Protein AF-A0A4R6CQ89-F1 (afdb_monomer_lite)

pLDDT: mean 92.12, std 10.35, range [53.03, 98.69]

Radius of gyration: 14.59 Å; chains: 1; bounding box: 38×28×41 Å

Structure (mmCIF, N/CA/C/O backbone):
data_AF-A0A4R6CQ89-F1
#
_entry.id   AF-A0A4R6CQ89-F1
#
loop_
_atom_site.group_PDB
_atom_site.id
_atom_site.type_symbol
_atom_site.label_atom_id
_atom_site.label_alt_id
_atom_site.label_comp_id
_atom_site.label_asym_id
_atom_site.label_entity_id
_atom_site.label_seq_id
_atom_site.pdbx_PDB_ins_code
_atom_site.Cartn_x
_atom_site.Cartn_y
_atom_site.Cartn_z
_atom_site.occupancy
_atom_site.B_iso_or_equiv
_atom_site.auth_seq_id
_atom_site.auth_comp_id
_atom_site.auth_asym_id
_atom_site.auth_atom_id
_atom_site.pdbx_PDB_model_num
ATOM 1 N N . MET A 1 1 ? 7.996 9.291 -14.560 1.00 53.03 1 MET A N 1
ATOM 2 C CA . MET A 1 1 ? 7.409 8.079 -13.952 1.00 53.03 1 MET A CA 1
ATOM 3 C C . MET A 1 1 ? 5.925 8.343 -13.787 1.00 53.03 1 MET A C 1
ATOM 5 O O . MET A 1 1 ? 5.594 9.397 -13.251 1.00 53.03 1 MET A O 1
ATOM 9 N N . ALA A 1 2 ? 5.052 7.491 -14.325 1.00 53.94 2 ALA A N 1
ATOM 10 C CA . ALA A 1 2 ? 3.615 7.653 -14.125 1.00 53.94 2 ALA A CA 1
ATOM 11 C C . ALA A 1 2 ? 3.318 7.490 -12.628 1.00 53.94 2 ALA A C 1
ATOM 13 O O . ALA A 1 2 ? 3.741 6.507 -12.024 1.00 53.94 2 ALA A O 1
ATOM 14 N N . LYS A 1 3 ? 2.663 8.479 -12.019 1.00 62.22 3 LYS A N 1
ATOM 15 C CA . LYS A 1 3 ? 2.138 8.330 -10.662 1.00 62.22 3 LYS A CA 1
ATOM 16 C C . LYS A 1 3 ? 0.818 7.576 -10.769 1.00 62.22 3 LYS A C 1
ATOM 18 O O . LYS A 1 3 ? -0.018 7.938 -11.592 1.00 62.22 3 LYS A O 1
ATOM 23 N N . PHE A 1 4 ? 0.636 6.541 -9.957 1.00 75.69 4 PHE A N 1
ATOM 24 C CA . PHE A 1 4 ? -0.643 5.844 -9.848 1.00 75.69 4 PHE A CA 1
ATOM 25 C C . PHE A 1 4 ? -1.597 6.757 -9.068 1.00 75.69 4 PHE A C 1
ATOM 27 O O . PHE A 1 4 ? -1.405 6.969 -7.868 1.00 75.69 4 PHE A O 1
ATOM 34 N N . THR A 1 5 ? -2.547 7.390 -9.760 1.00 72.44 5 THR A N 1
ATOM 35 C CA . THR A 1 5 ? -3.368 8.471 -9.180 1.00 72.44 5 THR A CA 1
ATOM 36 C C . THR A 1 5 ? -4.870 8.270 -9.299 1.00 72.44 5 THR A C 1
ATOM 38 O O . THR A 1 5 ? -5.604 8.995 -8.636 1.00 72.44 5 THR A O 1
ATOM 41 N N . ASP A 1 6 ? -5.334 7.330 -10.123 1.00 87.94 6 ASP A N 1
ATOM 42 C CA . ASP A 1 6 ? -6.757 7.005 -10.203 1.00 87.94 6 ASP A CA 1
ATOM 43 C C . ASP A 1 6 ? -7.063 5.771 -9.351 1.00 87.94 6 ASP A C 1
ATOM 45 O O . ASP A 1 6 ? -6.492 4.700 -9.549 1.00 87.94 6 ASP A O 1
ATOM 49 N N . TYR A 1 7 ? -7.956 5.964 -8.387 1.00 92.06 7 TYR A N 1
ATOM 50 C CA . TYR A 1 7 ? -8.411 4.961 -7.429 1.00 92.06 7 TYR A CA 1
ATOM 51 C C . TYR A 1 7 ? -9.948 4.889 -7.380 1.00 92.06 7 TYR A C 1
ATOM 53 O O . TYR A 1 7 ? -10.510 4.316 -6.451 1.00 92.06 7 TYR A O 1
ATOM 61 N N . SER A 1 8 ? -10.633 5.483 -8.365 1.00 91.50 8 SER A N 1
ATOM 62 C CA . SER A 1 8 ? -12.098 5.605 -8.398 1.00 91.50 8 SER A CA 1
ATOM 63 C C . SER A 1 8 ? -12.835 4.283 -8.636 1.00 91.50 8 SER A C 1
ATOM 65 O O . SER A 1 8 ? -14.009 4.170 -8.299 1.00 91.50 8 SER A O 1
ATOM 67 N N . SER A 1 9 ? -12.153 3.277 -9.190 1.00 93.31 9 SER A N 1
ATOM 68 C CA . SER A 1 9 ? -12.714 1.959 -9.507 1.00 93.31 9 SER A CA 1
ATOM 69 C C . SER A 1 9 ? -12.527 0.912 -8.405 1.00 93.31 9 SER A C 1
ATOM 71 O O . SER A 1 9 ? -12.933 -0.238 -8.582 1.00 93.31 9 SER A O 1
ATOM 73 N N . ILE A 1 10 ? -11.903 1.269 -7.277 1.00 94.19 10 ILE A N 1
ATOM 74 C CA . ILE A 1 10 ? -11.702 0.332 -6.167 1.00 94.19 10 ILE A CA 1
ATOM 75 C C . ILE A 1 10 ? -13.060 0.053 -5.500 1.00 94.19 10 ILE A C 1
ATOM 77 O O . ILE A 1 10 ? -13.724 1.001 -5.085 1.00 94.19 10 ILE A O 1
ATOM 81 N N . PRO A 1 11 ? -13.469 -1.220 -5.340 1.00 95.44 11 PRO A N 1
ATOM 82 C CA . PRO A 1 11 ? -14.715 -1.561 -4.662 1.00 95.44 11 PRO A CA 1
ATOM 83 C C . PRO A 1 11 ? -14.760 -1.071 -3.210 1.00 95.44 11 PRO A C 1
ATOM 85 O O . PRO A 1 11 ? -13.772 -1.197 -2.479 1.00 95.44 11 PRO A O 1
ATOM 88 N N . ASP A 1 12 ? -15.938 -0.630 -2.759 1.00 96.06 12 ASP A N 1
ATOM 89 C CA . ASP A 1 12 ? -16.174 -0.179 -1.378 1.00 96.06 12 ASP A CA 1
ATOM 90 C C . ASP A 1 12 ? -15.759 -1.225 -0.334 1.00 96.06 12 ASP A C 1
ATOM 92 O O . ASP A 1 12 ? -15.269 -0.880 0.742 1.00 96.06 12 ASP A O 1
ATOM 96 N N . GLU A 1 13 ? -15.908 -2.515 -0.651 1.00 95.31 13 GLU A N 1
ATOM 97 C CA . GLU A 1 13 ? -15.464 -3.610 0.216 1.00 95.31 13 GLU A CA 1
ATOM 98 C C . GLU A 1 13 ? -13.972 -3.496 0.559 1.00 95.31 13 GLU A C 1
ATOM 100 O O . GLU A 1 13 ? -13.601 -3.647 1.721 1.00 95.31 13 GLU A O 1
ATOM 105 N N . LEU A 1 14 ? -13.119 -3.166 -0.416 1.00 96.62 14 LEU A N 1
ATOM 106 C CA . LEU A 1 14 ? -11.681 -3.016 -0.191 1.00 96.62 14 LEU A CA 1
ATOM 107 C C . LEU A 1 14 ? -11.348 -1.689 0.495 1.00 96.62 14 LEU A C 1
ATOM 109 O O . LEU A 1 14 ? -10.473 -1.648 1.367 1.00 96.62 14 LEU A O 1
ATOM 113 N N . LEU A 1 15 ? -12.045 -0.608 0.130 1.00 96.94 15 LEU A N 1
ATOM 114 C CA . LEU A 1 15 ? -11.840 0.721 0.719 1.00 96.94 15 LEU A CA 1
ATOM 115 C C . LEU A 1 15 ? -12.081 0.720 2.236 1.00 96.94 15 LEU A C 1
ATOM 117 O O . LEU A 1 15 ? -11.350 1.376 2.979 1.00 96.94 15 LEU A O 1
ATOM 121 N N . ASN A 1 16 ? -13.045 -0.076 2.703 1.00 97.00 16 ASN A N 1
ATOM 122 C CA . ASN A 1 16 ? -13.424 -0.162 4.114 1.00 97.00 16 ASN A CA 1
ATOM 123 C C . ASN A 1 16 ? -12.471 -1.007 4.989 1.00 97.00 16 ASN A C 1
ATOM 125 O O . ASN A 1 16 ? -12.645 -1.066 6.210 1.00 97.00 16 ASN A O 1
ATOM 129 N N . LEU A 1 17 ? -11.451 -1.655 4.414 1.00 97.81 17 LEU A N 1
ATOM 130 C CA . LEU A 1 17 ? -10.511 -2.503 5.157 1.00 97.81 17 LEU A CA 1
ATOM 131 C C . LEU A 1 17 ? -9.293 -1.729 5.670 1.00 97.81 17 LEU A C 1
ATOM 133 O O . LEU A 1 17 ? -8.753 -0.849 5.007 1.00 97.81 17 LEU A O 1
ATOM 137 N N . LYS A 1 18 ? -8.759 -2.142 6.827 1.00 98.06 18 LYS A N 1
ATOM 138 C CA . LYS A 1 18 ? -7.465 -1.662 7.356 1.00 98.06 18 LYS A CA 1
ATOM 139 C C . LYS A 1 18 ? -6.284 -2.456 6.790 1.00 98.06 18 LYS A C 1
ATOM 141 O O . LYS A 1 18 ? -5.472 -3.003 7.532 1.00 98.06 18 LYS A O 1
ATOM 146 N N . GLN A 1 19 ? -6.243 -2.573 5.468 1.00 98.25 19 GLN A N 1
ATOM 147 C CA . GLN A 1 19 ? -5.275 -3.379 4.716 1.00 98.25 19 GLN A CA 1
ATOM 148 C C . GLN A 1 19 ? -4.470 -2.539 3.718 1.00 98.25 19 GLN A C 1
ATOM 150 O O . GLN A 1 19 ? -3.864 -3.087 2.801 1.00 98.25 19 GLN A O 1
ATOM 155 N N . TRP A 1 20 ? -4.426 -1.219 3.897 1.00 98.56 20 TRP A N 1
ATOM 156 C CA . TRP A 1 20 ? -3.752 -0.305 2.981 1.00 98.56 20 TRP A CA 1
ATOM 157 C C . TRP A 1 20 ? -2.351 0.077 3.457 1.00 98.56 20 TRP A C 1
ATOM 159 O O . TRP A 1 20 ? -2.050 0.164 4.646 1.00 98.56 20 TRP A O 1
ATOM 169 N N . GLY A 1 21 ? -1.473 0.297 2.490 1.00 98.38 21 GLY A N 1
ATOM 170 C CA . GLY A 1 21 ? -0.085 0.689 2.652 1.00 98.38 21 GLY A CA 1
ATOM 171 C C . GLY A 1 21 ? 0.350 1.607 1.518 1.00 98.38 21 GLY A C 1
ATOM 172 O O . GLY A 1 21 ?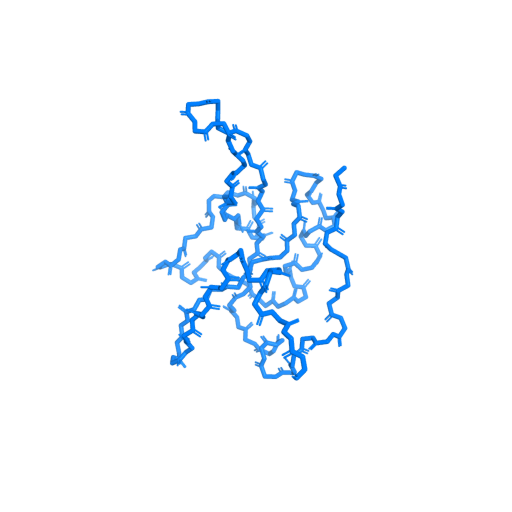 -0.450 2.037 0.689 1.00 98.38 21 GLY A O 1
ATOM 173 N N . LEU A 1 22 ? 1.649 1.862 1.447 1.00 98.19 22 LEU A N 1
ATOM 174 C CA . LEU A 1 22 ? 2.291 2.516 0.310 1.00 98.19 22 LEU A CA 1
ATOM 175 C C . LEU A 1 22 ? 3.277 1.545 -0.347 1.00 98.19 22 LEU A C 1
ATOM 177 O O . LEU A 1 22 ? 3.712 0.577 0.280 1.00 98.19 22 LEU A O 1
ATOM 181 N N . PHE A 1 23 ? 3.709 1.828 -1.572 1.00 97.62 23 PHE A N 1
ATOM 182 C CA . PHE A 1 23 ? 4.938 1.249 -2.111 1.00 97.62 23 PHE A CA 1
ATOM 183 C C . PHE A 1 23 ? 5.864 2.317 -2.689 1.00 97.62 23 PHE A C 1
ATOM 185 O O . PHE A 1 23 ? 5.443 3.399 -3.094 1.00 97.62 23 PHE A O 1
ATOM 192 N N . GLN A 1 24 ? 7.148 1.974 -2.720 1.00 97.00 24 GLN A N 1
ATOM 193 C CA . GLN A 1 24 ? 8.197 2.720 -3.401 1.00 97.00 24 GLN A CA 1
ATOM 194 C C . GLN A 1 24 ? 8.838 1.822 -4.461 1.00 97.00 24 GLN A C 1
ATOM 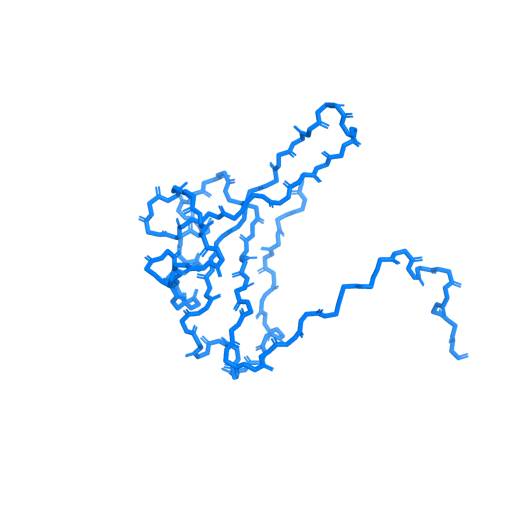196 O O . GLN A 1 24 ? 9.238 0.694 -4.154 1.00 97.00 24 GLN A O 1
ATOM 201 N N . LEU A 1 25 ? 8.986 2.329 -5.678 1.00 95.94 25 LEU A N 1
ATOM 202 C CA . LEU A 1 25 ? 9.757 1.704 -6.740 1.00 95.94 25 LEU A CA 1
ATOM 203 C C . LEU A 1 25 ? 11.245 1.949 -6.500 1.00 95.94 25 LEU A C 1
ATOM 205 O O . LEU A 1 25 ? 11.711 3.078 -6.357 1.00 95.94 25 LEU A O 1
ATOM 209 N N . LYS A 1 26 ? 12.014 0.863 -6.464 1.00 94.25 26 LYS A N 1
ATOM 210 C CA . LYS A 1 26 ? 13.474 0.909 -6.379 1.00 94.25 26 LYS A CA 1
ATOM 211 C C . LYS A 1 26 ? 14.079 0.115 -7.518 1.00 94.25 26 LYS A C 1
ATOM 213 O O . LYS A 1 26 ? 13.782 -1.071 -7.657 1.00 94.25 26 LYS A O 1
ATOM 218 N N . TRP A 1 27 ? 14.922 0.770 -8.311 1.00 94.88 27 TRP A N 1
ATOM 219 C CA . TRP A 1 27 ? 15.729 0.096 -9.319 1.00 94.88 27 TRP A CA 1
ATOM 220 C C . TRP A 1 27 ? 16.741 -0.816 -8.626 1.00 94.88 27 TRP A C 1
ATOM 222 O O . TRP A 1 27 ? 17.511 -0.352 -7.782 1.00 94.88 27 TRP A O 1
ATOM 232 N N . LEU A 1 28 ? 16.727 -2.104 -8.960 1.00 94.12 28 LEU A N 1
ATOM 233 C CA . LEU A 1 28 ? 17.745 -3.052 -8.527 1.00 94.12 28 LEU A CA 1
ATOM 234 C C . LEU A 1 28 ? 18.660 -3.348 -9.709 1.00 94.12 28 LEU A C 1
ATOM 236 O O . LEU A 1 28 ? 18.256 -4.048 -10.636 1.00 94.12 28 LEU A O 1
ATOM 240 N N . LEU A 1 29 ? 19.891 -2.831 -9.648 1.00 93.69 29 LEU A N 1
ATOM 241 C CA . LEU A 1 29 ? 20.878 -2.972 -10.719 1.00 93.69 29 LEU A CA 1
ATOM 242 C C . LEU A 1 29 ? 21.164 -4.446 -11.041 1.00 93.69 29 LEU A C 1
ATOM 244 O O . LEU A 1 29 ? 21.167 -4.821 -12.201 1.00 93.69 29 LEU A O 1
ATOM 248 N N . GLU A 1 30 ? 21.297 -5.293 -10.017 1.00 94.50 30 GLU A N 1
ATOM 249 C CA . GLU A 1 30 ? 21.580 -6.733 -10.159 1.00 94.50 30 GLU A CA 1
ATOM 250 C C . GLU A 1 30 ? 20.502 -7.518 -10.917 1.00 94.50 30 GLU A C 1
ATOM 252 O O . GLU A 1 30 ? 20.762 -8.613 -11.407 1.00 94.50 30 GLU A O 1
ATOM 257 N N . ARG A 1 31 ? 19.271 -6.999 -10.960 1.00 90.94 31 ARG A N 1
ATOM 258 C CA . ARG A 1 31 ? 18.125 -7.660 -11.601 1.00 90.94 31 ARG A CA 1
ATOM 259 C C . ARG A 1 31 ? 17.620 -6.903 -12.822 1.00 90.94 31 ARG A C 1
ATOM 261 O O . ARG A 1 31 ? 16.599 -7.308 -13.369 1.00 90.94 31 ARG A O 1
ATOM 268 N N . GLU A 1 32 ? 18.263 -5.780 -13.146 1.00 94.88 32 GLU A N 1
ATOM 269 C CA . GLU A 1 32 ? 17.874 -4.845 -14.205 1.00 94.88 32 GLU A CA 1
ATOM 270 C C . GLU A 1 32 ? 16.365 -4.551 -14.219 1.00 94.88 32 GLU A C 1
ATOM 272 O O 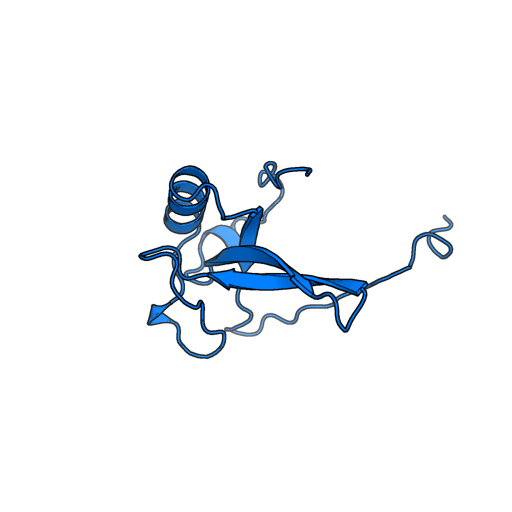. GLU A 1 32 ? 15.723 -4.473 -15.264 1.00 94.88 32 GLU A O 1
ATOM 277 N N . LYS A 1 33 ? 15.769 -4.418 -13.025 1.00 93.50 33 LYS A N 1
ATOM 278 C CA . LYS A 1 33 ? 14.332 -4.173 -12.881 1.00 93.50 33 LYS A CA 1
ATOM 279 C C . LYS A 1 33 ? 13.985 -3.362 -11.646 1.00 93.50 33 LYS A C 1
ATOM 281 O O . LYS A 1 33 ? 14.689 -3.380 -10.632 1.00 93.50 33 LYS A O 1
ATO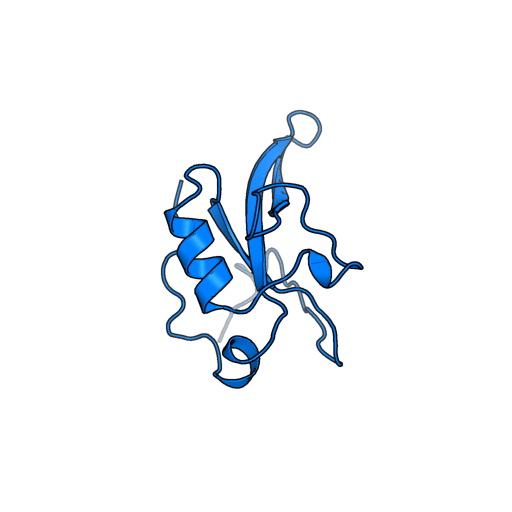M 286 N N . TYR A 1 34 ? 12.840 -2.688 -11.706 1.00 93.44 34 TYR A N 1
ATOM 287 C CA . TYR A 1 34 ? 12.236 -2.067 -10.534 1.00 93.44 34 TYR A CA 1
ATOM 288 C C . TYR A 1 34 ? 11.606 -3.117 -9.618 1.00 93.44 34 TYR A C 1
ATOM 290 O O . TYR A 1 34 ? 11.001 -4.089 -10.063 1.00 93.44 34 TYR A O 1
ATOM 298 N N . THR A 1 35 ? 11.709 -2.886 -8.314 1.00 93.81 35 THR A N 1
ATOM 299 C CA . THR A 1 35 ? 10.978 -3.635 -7.288 1.00 93.81 35 THR A CA 1
ATOM 300 C C . THR A 1 35 ? 10.073 -2.709 -6.498 1.00 93.81 35 THR A C 1
ATOM 302 O O . THR A 1 35 ? 10.425 -1.558 -6.239 1.00 93.81 35 THR A O 1
ATOM 305 N N . LYS A 1 36 ? 8.902 -3.218 -6.109 1.00 94.50 36 LYS A N 1
ATOM 306 C CA . LYS A 1 36 ? 7.936 -2.515 -5.262 1.00 94.50 36 LYS A CA 1
ATOM 307 C C . LYS A 1 36 ? 8.248 -2.840 -3.800 1.00 94.50 36 LYS A C 1
ATOM 309 O O . LYS A 1 36 ? 8.013 -3.954 -3.346 1.00 94.50 36 LYS A O 1
ATOM 314 N N . SER A 1 37 ? 8.814 -1.885 -3.066 1.00 96.62 37 SER A N 1
ATOM 315 C CA . SER A 1 37 ? 9.092 -2.017 -1.632 1.00 96.62 37 SER A CA 1
ATOM 316 C C . SER A 1 37 ? 7.902 -1.485 -0.826 1.00 96.62 37 SER A C 1
ATOM 318 O O . SER A 1 37 ? 7.631 -0.286 -0.927 1.00 96.62 37 SER A O 1
ATOM 320 N N . PRO A 1 38 ? 7.204 -2.315 -0.024 1.00 97.81 38 PRO A N 1
ATOM 321 C CA . PRO A 1 38 ? 6.089 -1.854 0.798 1.00 97.81 38 PRO A CA 1
ATOM 322 C C . PRO A 1 38 ? 6.537 -0.867 1.880 1.00 97.81 38 PRO A C 1
ATOM 324 O O . PRO A 1 38 ? 7.589 -1.027 2.512 1.00 97.81 38 PRO A O 1
ATOM 327 N N . LYS A 1 39 ? 5.712 0.145 2.125 1.00 98.50 39 LYS A N 1
ATOM 328 C CA . LYS A 1 39 ? 5.985 1.264 3.023 1.00 98.50 39 LYS A CA 1
ATOM 329 C C . LYS A 1 39 ? 4.830 1.480 3.988 1.00 98.50 39 LYS A C 1
ATOM 331 O O . LYS A 1 39 ? 3.666 1.448 3.601 1.00 98.50 39 LYS A O 1
ATOM 336 N N . ASN A 1 40 ? 5.184 1.717 5.247 1.00 98.50 40 ASN A N 1
ATOM 337 C CA . ASN A 1 40 ? 4.241 2.013 6.315 1.00 98.50 40 ASN A CA 1
ATOM 338 C C . ASN A 1 40 ? 3.687 3.446 6.134 1.00 98.50 40 ASN A C 1
ATOM 340 O O . ASN A 1 40 ? 4.482 4.391 6.152 1.00 98.50 40 ASN A O 1
ATOM 344 N N . PRO A 1 41 ? 2.362 3.642 6.002 1.00 98.44 41 PRO A N 1
ATOM 345 C CA . PRO A 1 41 ? 1.756 4.965 5.817 1.00 98.44 41 PRO A CA 1
ATOM 346 C C . PRO A 1 41 ? 2.010 5.961 6.955 1.00 98.44 41 PRO A C 1
ATOM 348 O O . PRO A 1 41 ? 2.031 7.169 6.729 1.00 98.44 41 PRO A O 1
ATOM 351 N N . TYR A 1 42 ? 2.225 5.484 8.182 1.00 98.38 42 TYR A N 1
ATOM 352 C CA . TYR A 1 42 ? 2.373 6.346 9.357 1.00 98.38 42 TYR A CA 1
ATOM 353 C C . TYR A 1 42 ? 3.742 7.029 9.435 1.00 98.38 42 TYR A C 1
ATOM 355 O O . TYR A 1 42 ? 3.847 8.151 9.933 1.00 98.38 42 TYR A O 1
ATOM 363 N N . ASN A 1 43 ? 4.801 6.358 8.972 1.00 97.94 43 ASN A N 1
ATOM 364 C CA . ASN A 1 43 ? 6.181 6.814 9.174 1.00 97.94 43 ASN A CA 1
ATOM 365 C C . ASN A 1 43 ? 7.116 6.607 7.973 1.00 97.94 43 ASN A C 1
ATOM 367 O O . ASN A 1 43 ? 8.299 6.922 8.074 1.00 97.94 43 ASN A O 1
ATOM 371 N N . PHE A 1 44 ? 6.615 6.076 6.856 1.00 98.19 44 PHE A N 1
ATOM 372 C CA . PHE A 1 44 ? 7.389 5.736 5.658 1.00 98.19 44 PHE A CA 1
ATOM 373 C C . PHE A 1 44 ? 8.513 4.697 5.872 1.00 98.19 44 PHE A C 1
ATOM 375 O O . PHE A 1 44 ? 9.373 4.475 5.012 1.00 98.19 44 PHE A O 1
ATOM 382 N N . GLY A 1 45 ? 8.495 4.014 7.017 1.00 98.19 45 GLY A N 1
ATOM 383 C CA . GLY A 1 45 ? 9.329 2.856 7.309 1.00 98.19 45 GLY A CA 1
ATOM 384 C C . GLY A 1 45 ? 8.900 1.624 6.511 1.00 98.19 45 GLY A C 1
ATOM 385 O O . GLY A 1 45 ? 8.087 1.696 5.589 1.00 98.19 45 GLY A O 1
ATOM 386 N N . ALA A 1 46 ? 9.451 0.462 6.861 1.00 97.94 46 ALA A N 1
ATOM 387 C CA . ALA A 1 46 ? 9.082 -0.793 6.213 1.00 97.94 46 ALA A CA 1
ATOM 388 C C . ALA A 1 46 ? 7.613 -1.148 6.498 1.00 97.94 46 ALA A C 1
ATOM 390 O O . ALA A 1 46 ? 7.219 -1.289 7.659 1.00 97.94 46 ALA A O 1
ATOM 391 N N . GLY A 1 47 ? 6.823 -1.310 5.437 1.00 97.75 47 GLY A N 1
ATOM 392 C CA . GLY A 1 47 ? 5.524 -1.970 5.517 1.00 97.75 47 GLY A CA 1
ATOM 393 C C . GLY A 1 47 ? 5.732 -3.485 5.569 1.00 97.75 47 GLY A C 1
ATOM 394 O O . GLY A 1 47 ? 6.552 -4.019 4.822 1.00 97.75 47 GLY A O 1
ATOM 395 N N . LYS A 1 48 ? 5.033 -4.184 6.461 1.00 97.75 48 LYS A N 1
ATOM 396 C CA . LYS A 1 48 ? 5.251 -5.610 6.736 1.00 97.75 48 LYS A CA 1
ATOM 397 C C . LYS A 1 48 ? 3.983 -6.400 6.446 1.00 97.75 48 LYS A C 1
ATOM 399 O O . LYS A 1 48 ? 2.974 -6.184 7.100 1.00 97.75 48 LYS A O 1
ATOM 404 N N . SER A 1 49 ? 4.041 -7.361 5.529 1.00 95.94 49 SER A N 1
ATOM 405 C CA . SER A 1 49 ? 2.887 -8.189 5.133 1.00 95.94 49 SER A CA 1
ATOM 406 C C . SER A 1 49 ? 2.358 -9.129 6.220 1.00 95.94 49 SER A C 1
ATOM 408 O O . SER A 1 49 ? 1.327 -9.758 6.031 1.00 95.94 49 SER A O 1
ATOM 410 N N . ASN A 1 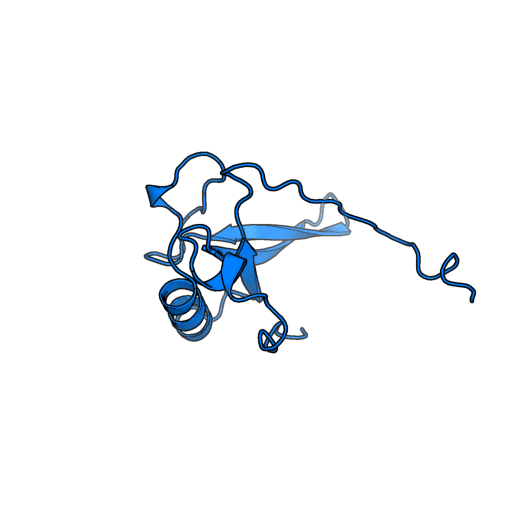50 ? 3.042 -9.230 7.356 1.00 96.12 50 ASN A N 1
ATOM 411 C CA . ASN A 1 50 ? 2.663 -10.062 8.494 1.00 96.12 50 ASN A CA 1
ATOM 412 C C . ASN A 1 50 ? 2.446 -9.257 9.788 1.00 96.12 50 ASN A C 1
ATOM 414 O O . ASN A 1 50 ? 2.299 -9.850 10.853 1.00 96.12 50 ASN A O 1
ATOM 418 N N . ASP A 1 51 ? 2.456 -7.922 9.724 1.00 97.69 51 ASP A N 1
ATOM 419 C CA . ASP A 1 51 ? 2.284 -7.056 10.893 1.00 97.69 51 ASP A CA 1
ATOM 420 C C . ASP A 1 51 ? 1.298 -5.927 10.582 1.00 97.69 51 ASP A C 1
ATOM 422 O O . ASP A 1 51 ? 1.658 -4.892 10.009 1.00 97.69 51 ASP A O 1
ATOM 426 N N . GLN A 1 52 ? 0.050 -6.131 11.012 1.00 97.56 52 GLN A N 1
ATOM 427 C CA . GLN A 1 52 ? -1.074 -5.222 10.771 1.00 97.56 52 GLN A CA 1
ATOM 428 C C . GLN A 1 52 ? -0.860 -3.821 11.355 1.00 97.56 52 GLN A C 1
ATOM 430 O O . GLN A 1 52 ? -1.469 -2.862 10.896 1.00 97.56 52 GLN A O 1
ATOM 435 N N . ARG A 1 53 ? 0.054 -3.657 12.322 1.00 98.00 53 ARG A N 1
ATOM 436 C CA . ARG A 1 53 ? 0.405 -2.336 12.878 1.00 98.00 53 ARG A CA 1
ATOM 437 C C . ARG A 1 53 ? 1.098 -1.435 11.855 1.00 98.00 53 ARG A C 1
ATOM 439 O O . ARG A 1 53 ? 1.271 -0.244 12.098 1.00 98.00 53 ARG A O 1
ATOM 446 N N . THR A 1 54 ? 1.555 -2.009 10.743 1.00 98.31 54 THR A N 1
ATOM 447 C CA . THR A 1 54 ? 2.153 -1.266 9.630 1.00 98.31 54 THR A CA 1
ATOM 448 C C . THR A 1 54 ? 1.160 -0.930 8.517 1.00 98.31 54 THR A C 1
ATOM 450 O O . THR A 1 54 ? 1.554 -0.266 7.559 1.00 98.31 54 THR A O 1
ATOM 453 N N . TRP A 1 55 ? -0.093 -1.378 8.638 1.00 98.50 55 TRP A N 1
ATOM 454 C CA . TRP A 1 55 ? -1.175 -1.155 7.676 1.00 98.50 55 TRP A CA 1
ATOM 455 C C . TRP A 1 55 ? -2.100 -0.051 8.188 1.00 98.50 55 TRP A C 1
ATOM 457 O O . TRP A 1 55 ? -2.158 0.208 9.389 1.00 98.50 55 TRP A O 1
ATOM 467 N N . SER A 1 56 ? -2.846 0.582 7.291 1.00 98.69 56 SER A N 1
ATOM 468 C CA . SER A 1 56 ? -3.830 1.610 7.616 1.00 98.69 56 SER A CA 1
ATOM 469 C C . SER A 1 56 ? -5.148 1.394 6.871 1.00 98.69 56 SER A C 1
ATOM 471 O O . SER A 1 56 ? -5.284 0.479 6.060 1.00 98.69 56 SER A O 1
ATOM 473 N N . ASP A 1 57 ? -6.129 2.252 7.142 1.00 98.69 57 ASP A N 1
ATOM 474 C CA . ASP A 1 57 ? -7.259 2.484 6.236 1.00 98.69 57 ASP A CA 1
ATOM 475 C C . ASP A 1 57 ? -6.822 3.204 4.944 1.00 98.69 57 ASP A C 1
ATOM 477 O O . ASP A 1 57 ? -5.699 3.725 4.852 1.00 98.69 57 ASP A O 1
ATOM 481 N N . PHE A 1 58 ? -7.723 3.215 3.957 1.00 98.38 58 PHE A N 1
ATOM 482 C CA . PHE A 1 58 ? -7.506 3.813 2.639 1.00 98.38 58 PHE A CA 1
ATOM 483 C C . PHE A 1 58 ? -7.170 5.306 2.721 1.00 98.38 58 PHE A C 1
ATOM 485 O O . PHE A 1 58 ? -6.143 5.735 2.195 1.00 98.38 58 PHE A O 1
ATOM 492 N N . ASP A 1 59 ? -7.972 6.093 3.442 1.00 98.06 59 ASP A N 1
ATOM 493 C CA . ASP A 1 59 ? -7.790 7.545 3.535 1.00 98.06 59 ASP A CA 1
ATOM 494 C C . ASP A 1 59 ? -6.442 7.927 4.154 1.00 98.06 59 ASP A C 1
ATOM 496 O O . ASP A 1 59 ? -5.788 8.886 3.734 1.00 98.06 59 ASP A O 1
ATOM 500 N N . THR A 1 60 ? -5.999 7.182 5.165 1.00 98.62 60 THR A N 1
ATOM 501 C CA . THR A 1 60 ? -4.689 7.376 5.788 1.00 98.62 60 THR A CA 1
ATOM 502 C C . THR A 1 60 ? -3.564 7.072 4.811 1.00 98.62 60 THR A C 1
ATOM 504 O O . THR A 1 60 ? -2.618 7.861 4.729 1.00 98.62 60 THR A O 1
ATOM 507 N N . ALA A 1 61 ? -3.672 5.988 4.040 1.00 98.31 61 ALA A N 1
ATOM 508 C CA . ALA A 1 61 ? -2.690 5.660 3.015 1.00 98.31 61 ALA A CA 1
ATOM 509 C C . ALA A 1 61 ? -2.672 6.714 1.897 1.00 98.31 61 ALA A C 1
ATOM 511 O O . ALA A 1 61 ? -1.598 7.181 1.523 1.00 98.31 61 ALA A O 1
ATOM 512 N N . LEU A 1 62 ? -3.833 7.182 1.434 1.00 97.44 62 LEU A N 1
ATOM 513 C CA . LEU A 1 62 ? -3.939 8.209 0.397 1.00 97.44 62 LEU A CA 1
ATOM 514 C C . LEU A 1 62 ? -3.354 9.555 0.852 1.00 97.44 62 LEU A C 1
ATOM 516 O O . LEU A 1 62 ? -2.567 10.176 0.134 1.00 97.44 62 LEU A O 1
ATOM 520 N N . ARG A 1 63 ? -3.643 9.987 2.087 1.00 97.56 63 ARG A N 1
ATOM 521 C CA . ARG A 1 63 ? -2.992 11.174 2.672 1.00 97.56 63 ARG A CA 1
ATOM 522 C C . ARG A 1 63 ? -1.477 10.995 2.774 1.00 97.56 63 ARG A C 1
ATOM 524 O O . ARG A 1 63 ? -0.728 11.930 2.491 1.00 97.56 63 ARG A O 1
ATOM 531 N N . ALA A 1 64 ? -1.016 9.810 3.173 1.00 97.88 64 ALA A N 1
ATOM 532 C CA . ALA A 1 64 ? 0.408 9.508 3.269 1.00 97.88 64 ALA A CA 1
ATOM 533 C C . ALA A 1 64 ? 1.094 9.510 1.891 1.00 97.88 64 ALA A C 1
ATOM 535 O O . ALA A 1 64 ? 2.205 10.027 1.779 1.00 97.88 64 ALA A O 1
ATOM 536 N N . LEU A 1 65 ? 0.427 9.022 0.841 1.00 96.88 65 LEU A N 1
ATOM 537 C CA . LEU A 1 65 ? 0.908 9.072 -0.543 1.00 96.88 65 LEU A CA 1
ATOM 538 C C . LEU A 1 65 ? 1.182 10.516 -0.986 1.00 96.88 65 LEU A C 1
ATOM 540 O O . LEU A 1 65 ? 2.209 10.791 -1.600 1.00 96.88 65 LEU A O 1
ATOM 544 N N . HIS A 1 66 ? 0.307 11.459 -0.626 1.00 95.31 66 HIS A N 1
ATOM 545 C CA . HIS A 1 66 ? 0.515 12.881 -0.924 1.00 95.31 66 HIS A CA 1
ATOM 546 C C . HIS A 1 66 ? 1.602 13.526 -0.051 1.00 95.31 66 HIS A C 1
ATOM 548 O O . HIS A 1 66 ? 2.283 14.451 -0.493 1.00 95.31 66 HIS A O 1
ATOM 554 N N . LYS A 1 67 ? 1.781 13.042 1.183 1.00 97.38 67 LYS A N 1
ATOM 555 C CA . LYS A 1 67 ? 2.789 13.538 2.130 1.00 97.38 67 LYS A CA 1
ATOM 556 C C . LYS A 1 67 ? 4.212 13.100 1.770 1.00 97.38 67 LYS A C 1
ATOM 558 O O . LYS A 1 67 ? 5.149 13.868 1.977 1.00 97.38 67 LYS A O 1
ATOM 563 N N . TYR A 1 68 ? 4.389 11.867 1.295 1.00 96.81 68 TYR A N 1
ATOM 564 C CA . TYR A 1 68 ? 5.703 11.274 1.053 1.00 96.81 68 TYR A CA 1
ATOM 565 C C . TYR A 1 68 ? 6.047 11.286 -0.443 1.00 96.81 68 TYR A C 1
ATOM 567 O O . TYR A 1 68 ? 5.556 10.439 -1.184 1.00 96.81 68 TYR A O 1
ATOM 575 N N . PRO A 1 69 ? 6.935 12.184 -0.915 1.00 94.69 69 PRO A N 1
ATOM 576 C CA . PRO A 1 69 ? 7.255 12.300 -2.341 1.00 94.69 69 PRO A CA 1
ATOM 577 C C . PRO A 1 69 ? 7.980 11.075 -2.914 1.00 94.69 69 PRO A C 1
ATOM 579 O O . PRO A 1 69 ? 8.075 10.945 -4.129 1.00 94.69 69 PRO A O 1
ATOM 582 N N . GLN A 1 70 ? 8.510 10.199 -2.055 1.00 95.06 70 GLN A N 1
ATOM 583 C CA . GLN A 1 70 ? 9.153 8.948 -2.451 1.00 95.06 70 GLN A CA 1
ATOM 584 C C . GLN A 1 70 ? 8.165 7.777 -2.585 1.00 95.06 70 GLN A C 1
ATOM 586 O O . GLN A 1 70 ? 8.595 6.671 -2.902 1.00 95.06 70 GLN A O 1
ATOM 591 N N . ALA A 1 71 ? 6.888 7.975 -2.253 1.00 96.31 71 ALA A N 1
ATOM 592 C CA . ALA A 1 71 ? 5.845 6.987 -2.479 1.00 96.31 71 ALA A CA 1
ATOM 593 C C . ALA A 1 71 ? 5.400 7.046 -3.945 1.00 96.31 71 ALA A C 1
ATOM 595 O O . ALA A 1 71 ? 5.090 8.120 -4.461 1.00 96.31 71 ALA A O 1
ATOM 596 N N . ASP A 1 72 ? 5.344 5.890 -4.599 1.00 96.06 72 ASP A N 1
ATOM 597 C CA . ASP A 1 72 ? 4.938 5.790 -6.003 1.00 96.06 72 ASP A CA 1
ATOM 598 C C . ASP A 1 72 ? 3.459 5.404 -6.147 1.00 96.06 72 ASP A C 1
ATOM 600 O O . ASP A 1 72 ? 2.846 5.715 -7.167 1.00 96.06 72 ASP A O 1
ATOM 604 N N . GLY A 1 73 ? 2.861 4.791 -5.119 1.00 96.12 73 GLY A N 1
ATOM 605 C CA . GLY A 1 73 ? 1.438 4.448 -5.094 1.00 96.12 73 GLY A CA 1
ATOM 606 C C . GLY A 1 73 ? 0.993 3.741 -3.812 1.00 96.12 73 GLY A C 1
ATOM 607 O O . GLY A 1 73 ? 1.773 3.572 -2.867 1.00 96.12 73 GLY A O 1
ATOM 608 N N . LEU A 1 74 ? -0.278 3.333 -3.793 1.00 97.12 74 LEU A N 1
ATOM 609 C CA . LEU A 1 74 ? -0.883 2.548 -2.715 1.00 97.12 74 LEU A CA 1
ATOM 610 C C . LEU A 1 74 ? -0.518 1.060 -2.814 1.00 97.12 74 LEU A C 1
ATOM 612 O O . LEU A 1 74 ? -0.368 0.511 -3.902 1.00 97.12 74 LEU A O 1
ATOM 616 N N . ALA A 1 75 ? -0.424 0.399 -1.664 1.00 96.81 75 ALA A N 1
ATOM 617 C CA . ALA A 1 75 ? -0.316 -1.052 -1.551 1.00 96.81 75 ALA A CA 1
ATOM 618 C C . ALA A 1 75 ? -1.533 -1.609 -0.803 1.00 96.81 75 ALA A C 1
ATOM 620 O O . ALA A 1 75 ? -2.058 -0.947 0.090 1.00 96.81 75 ALA A O 1
ATOM 621 N N . PHE A 1 76 ? -1.940 -2.833 -1.129 1.00 97.44 76 PHE A N 1
ATOM 622 C CA . PHE A 1 76 ? -2.966 -3.572 -0.398 1.00 97.44 76 PHE A CA 1
ATOM 623 C C . PHE A 1 76 ? -2.373 -4.882 0.126 1.00 97.44 76 PHE A C 1
ATOM 625 O O . PHE A 1 76 ? -1.672 -5.589 -0.598 1.00 97.44 76 PHE A O 1
ATOM 632 N N . TYR A 1 77 ? -2.620 -5.192 1.394 1.00 97.62 77 TYR A N 1
ATOM 633 C CA . TYR A 1 77 ? -2.141 -6.407 2.043 1.00 97.62 77 TYR A CA 1
ATOM 634 C C . TYR A 1 77 ? -3.227 -7.478 2.011 1.00 97.62 77 TYR A C 1
ATOM 636 O O . TYR A 1 77 ? -4.337 -7.250 2.486 1.00 97.62 77 TYR A O 1
ATOM 644 N N . PHE A 1 78 ? -2.909 -8.660 1.481 1.00 95.62 78 PHE A N 1
ATOM 645 C CA . PHE A 1 78 ? -3.841 -9.785 1.463 1.00 95.62 78 PHE A CA 1
ATOM 646 C C . PHE A 1 78 ? -3.947 -10.423 2.850 1.00 95.62 78 PHE A C 1
ATOM 648 O O . PHE A 1 78 ? -2.972 -10.921 3.410 1.00 95.62 78 PHE A O 1
ATOM 655 N N . ALA A 1 79 ? -5.154 -10.393 3.397 1.00 94.25 79 ALA A N 1
ATOM 656 C CA . ALA A 1 79 ? -5.556 -11.035 4.639 1.00 94.25 79 ALA A CA 1
ATOM 657 C C . ALA A 1 79 ? -7.047 -11.385 4.533 1.00 94.25 79 ALA A C 1
ATOM 659 O O . ALA A 1 79 ? -7.666 -11.105 3.512 1.00 94.25 79 ALA A O 1
ATOM 660 N N . ASN A 1 80 ? -7.637 -11.978 5.572 1.00 91.06 80 ASN A N 1
ATOM 661 C CA . ASN A 1 80 ? -9.096 -12.121 5.688 1.00 91.06 80 ASN A CA 1
ATOM 662 C C . ASN A 1 80 ? -9.782 -12.829 4.498 1.00 91.06 80 ASN A C 1
ATOM 664 O O . ASN A 1 80 ? -10.916 -12.514 4.161 1.00 91.06 80 ASN A O 1
ATOM 668 N N . GLY A 1 81 ? -9.101 -13.795 3.871 1.00 92.81 81 GLY A N 1
ATOM 669 C CA . GLY A 1 81 ? -9.663 -14.603 2.781 1.00 92.81 81 GLY A CA 1
ATOM 670 C C . GLY A 1 81 ? -9.441 -14.060 1.365 1.00 92.81 81 GLY A C 1
ATOM 671 O O . GLY A 1 81 ? -9.840 -14.723 0.414 1.00 92.81 81 GLY A O 1
ATOM 672 N N . PHE A 1 82 ? -8.767 -12.915 1.198 1.00 94.81 82 PHE A N 1
ATOM 673 C CA . PHE A 1 82 ? -8.385 -12.414 -0.127 1.00 94.81 82 PHE A CA 1
ATOM 674 C C . PHE A 1 82 ? -7.200 -13.190 -0.721 1.00 94.81 82 PHE A C 1
ATOM 676 O O . PHE A 1 82 ? -6.225 -13.489 -0.028 1.00 94.81 82 PHE A O 1
ATOM 683 N N . VAL A 1 83 ? -7.263 -13.447 -2.029 1.00 94.69 83 VAL A N 1
ATOM 684 C CA . VAL A 1 83 ? -6.188 -14.047 -2.833 1.00 94.69 83 VAL A CA 1
ATOM 685 C C . VAL A 1 83 ? -5.821 -13.078 -3.954 1.00 94.69 83 VAL A C 1
ATOM 687 O O . VAL A 1 83 ? -6.701 -12.563 -4.638 1.00 94.69 83 VAL A O 1
ATOM 690 N N . GLY A 1 84 ? -4.524 -12.829 -4.139 1.00 91.81 84 GLY A N 1
ATOM 691 C CA . GLY A 1 84 ? -4.012 -12.058 -5.269 1.00 91.81 84 GLY A CA 1
ATOM 692 C C . GLY A 1 84 ? -3.680 -12.967 -6.446 1.00 91.81 84 GLY A C 1
ATOM 693 O O . GLY A 1 84 ? -2.876 -13.886 -6.294 1.00 91.81 84 GLY A O 1
ATOM 694 N N . LEU A 1 85 ? -4.279 -12.699 -7.604 1.00 92.62 85 LEU A N 1
ATOM 695 C CA . LEU A 1 85 ? -3.907 -13.308 -8.879 1.00 92.62 85 LEU A CA 1
ATOM 696 C C . LEU A 1 85 ? -3.113 -12.270 -9.670 1.00 92.62 85 LEU A C 1
ATOM 698 O O . LEU A 1 85 ? -3.669 -11.255 -10.081 1.00 92.62 85 LEU A O 1
ATOM 702 N N . ASP A 1 86 ? -1.812 -12.504 -9.815 1.00 90.00 86 ASP A N 1
ATOM 703 C CA . ASP A 1 86 ? -0.918 -11.654 -10.601 1.00 90.00 86 ASP A CA 1
ATOM 704 C C . ASP A 1 86 ? -0.757 -12.290 -11.982 1.00 90.00 86 ASP A C 1
ATOM 706 O O . ASP A 1 86 ? -0.361 -13.454 -12.088 1.00 90.00 86 ASP A O 1
ATOM 710 N N . ILE A 1 87 ? -1.148 -11.562 -13.024 1.00 88.81 87 ILE A N 1
ATOM 711 C CA . ILE A 1 87 ? -1.153 -12.048 -14.402 1.00 88.81 87 ILE A CA 1
ATOM 712 C C . ILE A 1 87 ? -0.246 -11.125 -15.210 1.00 88.81 87 ILE A C 1
ATOM 714 O O . ILE A 1 87 ? -0.648 -10.035 -15.611 1.00 88.81 87 ILE A O 1
ATOM 718 N N . ASP A 1 88 ? 0.990 -11.566 -15.426 1.00 85.31 88 ASP A N 1
ATOM 719 C CA . ASP A 1 88 ? 1.992 -10.815 -16.176 1.00 85.31 88 ASP A CA 1
ATOM 720 C C . ASP A 1 88 ? 2.050 -11.258 -17.650 1.00 85.31 88 ASP A C 1
ATOM 722 O O . ASP A 1 88 ? 1.846 -12.429 -17.965 1.00 85.31 88 ASP A O 1
ATOM 726 N N . HIS A 1 89 ? 2.435 -10.335 -18.539 1.00 84.12 89 HIS A N 1
ATOM 727 C CA . HIS A 1 89 ? 2.786 -10.588 -19.950 1.00 84.12 89 HIS A CA 1
ATOM 728 C C . HIS A 1 89 ? 1.671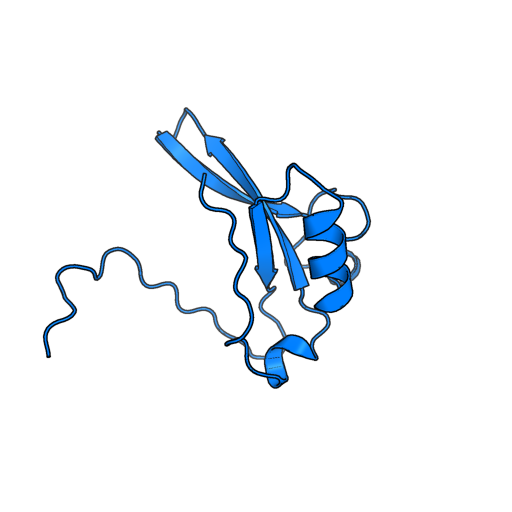 -11.166 -20.847 1.00 84.12 89 HIS A C 1
ATOM 730 O O . HIS A 1 89 ? 1.968 -11.836 -21.832 1.00 84.12 89 HIS A O 1
ATOM 736 N N . ILE A 1 90 ? 0.399 -10.879 -20.554 1.00 83.38 90 ILE A N 1
ATOM 737 C CA . ILE A 1 90 ? -0.751 -11.363 -21.347 1.00 83.38 90 ILE A CA 1
ATOM 738 C C . ILE A 1 90 ? -1.111 -10.491 -22.554 1.00 83.38 90 ILE A C 1
ATOM 740 O O . ILE A 1 90 ? -2.113 -10.744 -23.217 1.00 83.38 90 ILE A O 1
ATOM 744 N N . ASP A 1 91 ? -0.305 -9.476 -22.868 1.00 74.75 91 ASP A N 1
ATOM 745 C CA . ASP A 1 91 ? -0.585 -8.512 -23.941 1.00 74.75 91 ASP A CA 1
ATOM 746 C C . ASP A 1 91 ? -0.787 -9.178 -25.322 1.00 74.75 91 ASP A C 1
ATOM 748 O O . ASP A 1 91 ? -1.435 -8.601 -26.191 1.00 74.75 91 ASP A O 1
ATOM 752 N N . GLY A 1 92 ? -0.250 -10.388 -25.534 1.00 71.31 92 GLY A N 1
ATOM 753 C CA . GLY A 1 92 ? -0.439 -11.180 -26.758 1.00 71.31 92 GLY A CA 1
ATOM 754 C C . GLY A 1 92 ? -1.622 -12.158 -26.742 1.00 71.31 92 GLY A C 1
ATOM 755 O O . GLY A 1 92 ? -2.008 -12.634 -27.806 1.00 71.31 92 GLY A O 1
ATOM 756 N N . ASP A 1 93 ? -2.196 -12.439 -25.570 1.00 65.81 93 ASP A N 1
ATOM 757 C CA . ASP A 1 93 ? -3.203 -13.493 -25.358 1.00 65.81 93 ASP A CA 1
ATOM 758 C C . ASP A 1 93 ? -4.628 -12.938 -25.179 1.00 65.81 93 ASP A C 1
ATOM 760 O O . ASP A 1 93 ? -5.595 -13.695 -25.084 1.00 65.81 93 ASP A O 1
ATOM 764 N N . LEU A 1 94 ? -4.779 -11.612 -25.142 1.00 65.81 94 LEU A N 1
ATOM 765 C CA . LEU A 1 94 ? -6.076 -10.938 -25.112 1.00 65.81 94 LEU A CA 1
ATOM 766 C C . LEU A 1 94 ? -6.622 -10.793 -26.542 1.00 65.81 94 LEU A C 1
ATOM 768 O O . LEU A 1 94 ? -6.512 -9.735 -27.160 1.00 65.81 94 LEU A O 1
ATOM 772 N N . THR A 1 95 ? -7.195 -11.871 -27.076 1.00 61.97 95 THR A N 1
ATOM 773 C CA . THR A 1 95 ? -8.042 -11.837 -28.280 1.00 61.97 95 THR A CA 1
ATOM 774 C C . THR A 1 95 ? -9.507 -12.017 -27.888 1.00 61.97 95 THR A C 1
ATOM 776 O O . THR A 1 95 ? -9.788 -12.816 -26.995 1.00 61.97 95 THR A O 1
ATOM 779 N N . ASP A 1 96 ? -10.413 -11.291 -28.551 1.00 63.66 96 ASP A N 1
ATOM 780 C CA . ASP A 1 96 ? -11.873 -11.443 -28.402 1.00 63.66 96 ASP A CA 1
ATOM 781 C C . ASP A 1 96 ? -12.369 -12.878 -28.671 1.00 63.66 96 ASP A C 1
ATOM 783 O O . ASP A 1 96 ? -11.810 -13.549 -29.576 1.00 63.66 96 ASP A O 1
#

Sequence (96 aa):
MAKFTDYSSIPDELLNLKQWGLFQLKWLLEREKYTKSPKNPYNFGAGKSNDQRTWSDFDTALRALHKYPQADGLAFYFANGFVGLDIDHIDGDLTD

Organism: NCBI:txid47770

Secondary structure (DSSP, 8-state):
-------TTS-HHHHTSS-EEEEEEEEEGGGTEEEEEEE-TTTSSB--TT-GGG-B-HHHHHHHHHH-TT--EEEE---TT-------SGGGT---

Foldseek 3Di:
DDAPDDPPPPDPVQQPDQFKWFWAWDQDPVVRGTDTFTAQLVPRHGQDLVDSVSTGHPVSRVVSCVVDVRTRGMDGRDDDPDDDDDDPDCPPVPDD